Protein AF-A0A183B3G2-F1 (afdb_monomer)

Solvent-accessible surface area (backbone atoms only — not comparable to full-atom values): 5644 Å² total; per-residue (Å²): 139,84,46,70,48,78,48,64,36,99,83,11,52,29,32,40,42,36,78,88,52,92,61,79,37,76,37,72,93,42,56,74,41,48,58,76,46,73,51,74,45,87,82,58,81,55,85,46,37,48,48,68,28,40,38,34,31,80,84,28,41,32,31,41,34,34,46,41,63,64,92,82,53,96,85,60,81,66,34,68,75,50,80,40,83,75,51,76,51,85,81,78,132

pLDDT: mean 88.84, std 12.17, range [53.47, 97.81]

Organism: NCBI:txid27848

Secondary structure (DSSP, 8-state):
---EEEEE-TTS-EEEEETT-SS-EE-STTTT--EEEEE--TT---SSB--SEEEEETTSEEEEEEEB---S-TT----EEEEEEEEE-----

Radius of gyration: 13.31 Å; Cα contacts (8 Å, |Δi|>4): 179; chains: 1; bounding box: 32×36×29 Å

Mean predicted aligned error: 5.06 Å

Foldseek 3Di:
DQQKDWDFDPQQWIWIDGPPDPDIGTDPVSRNWGFDDKAFDPPDPDSFKSPWIWTATPQFWIKIWMAGRDPPDPPDPCRTPDIGTDDGDDDDD

Structure (mmCIF, N/CA/C/O backbone):
data_AF-A0A183B3G2-F1
#
_entry.id   AF-A0A183B3G2-F1
#
loop_
_atom_site.group_PDB
_atom_site.id
_atom_site.type_symbol
_atom_site.label_atom_id
_atom_site.label_alt_id
_atom_site.label_comp_id
_atom_site.label_asym_id
_atom_site.label_entity_id
_atom_site.label_seq_id
_atom_site.pdbx_PDB_ins_code
_atom_site.Cartn_x
_atom_site.Cartn_y
_atom_site.Cartn_z
_atom_site.occupancy
_atom_site.B_iso_or_equiv
_atom_site.auth_seq_id
_atom_site.auth_comp_id
_atom_site.auth_asym_id
_atom_site.auth_atom_id
_atom_site.pdbx_PDB_model_num
ATOM 1 N N . MET A 1 1 ? 10.195 -7.075 -7.688 1.00 57.53 1 MET A N 1
ATOM 2 C CA . MET A 1 1 ? 9.347 -7.429 -6.524 1.00 57.53 1 MET A CA 1
ATOM 3 C C . MET A 1 1 ? 9.929 -6.747 -5.292 1.00 57.53 1 MET A C 1
ATOM 5 O O . MET A 1 1 ? 11.136 -6.832 -5.113 1.00 57.53 1 MET A O 1
ATOM 9 N N . GLY A 1 2 ? 9.121 -6.045 -4.492 1.00 76.00 2 GLY A N 1
ATOM 10 C CA . GLY A 1 2 ? 9.585 -5.400 -3.249 1.00 76.00 2 GLY A CA 1
ATOM 11 C C . GLY A 1 2 ? 9.997 -3.926 -3.357 1.00 76.00 2 GLY A C 1
ATOM 12 O O . GLY A 1 2 ? 10.764 -3.453 -2.526 1.00 76.00 2 GLY A O 1
ATOM 13 N N . TRP A 1 3 ? 9.534 -3.192 -4.374 1.00 89.06 3 TRP A N 1
ATOM 14 C CA . TRP A 1 3 ? 9.784 -1.745 -4.450 1.00 89.06 3 TRP A CA 1
ATOM 15 C C . TRP A 1 3 ? 8.782 -0.924 -3.653 1.00 89.06 3 TRP A C 1
ATOM 17 O O . TRP A 1 3 ? 9.141 0.143 -3.177 1.00 89.06 3 TRP A O 1
ATOM 27 N N . HIS A 1 4 ? 7.562 -1.430 -3.495 1.00 94.44 4 HIS A N 1
ATOM 28 C CA . HIS A 1 4 ? 6.432 -0.717 -2.917 1.00 94.44 4 HIS A CA 1
ATOM 29 C C . HIS A 1 4 ? 6.090 -1.289 -1.546 1.00 94.44 4 HIS A C 1
ATOM 31 O O . HIS A 1 4 ? 6.053 -2.508 -1.375 1.00 94.44 4 HIS A O 1
ATOM 37 N N . THR A 1 5 ? 5.788 -0.402 -0.605 1.00 95.75 5 THR A N 1
ATOM 38 C CA . THR A 1 5 ? 5.390 -0.759 0.754 1.00 95.75 5 THR A CA 1
ATOM 39 C C . THR A 1 5 ? 4.184 0.074 1.157 1.00 95.75 5 THR A C 1
ATOM 41 O O . THR A 1 5 ? 4.206 1.302 1.058 1.00 95.75 5 THR A O 1
ATOM 44 N N . ILE A 1 6 ? 3.145 -0.604 1.644 1.00 96.62 6 ILE A N 1
ATOM 45 C CA . ILE A 1 6 ? 1.993 0.011 2.304 1.00 96.62 6 ILE A CA 1
ATOM 46 C C . ILE A 1 6 ? 2.103 -0.285 3.797 1.00 96.62 6 ILE A C 1
ATOM 48 O O . ILE A 1 6 ? 2.416 -1.408 4.190 1.00 96.62 6 ILE A O 1
ATOM 52 N N . ILE A 1 7 ? 1.867 0.731 4.620 1.00 97.31 7 ILE A N 1
ATOM 53 C CA . ILE A 1 7 ? 1.869 0.636 6.078 1.00 97.31 7 ILE A CA 1
ATOM 54 C C . ILE A 1 7 ? 0.472 1.012 6.549 1.00 97.31 7 ILE A C 1
ATOM 56 O O . ILE A 1 7 ? 0.016 2.120 6.276 1.00 97.31 7 ILE A O 1
ATOM 60 N N . SER A 1 8 ? -0.178 0.096 7.257 1.00 97.62 8 SER A N 1
ATOM 61 C CA . SER A 1 8 ? -1.501 0.279 7.852 1.00 97.62 8 SER A CA 1
ATOM 62 C C . SER A 1 8 ? -1.374 0.220 9.369 1.00 97.62 8 SER A C 1
ATOM 64 O O . SER A 1 8 ? -0.729 -0.683 9.907 1.00 97.62 8 SER A O 1
ATOM 66 N N . MET A 1 9 ? -1.914 1.220 10.065 1.00 96.94 9 MET A N 1
ATOM 67 C CA . MET A 1 9 ? -1.891 1.309 11.526 1.00 96.94 9 MET A CA 1
ATOM 68 C C . MET A 1 9 ? -3.280 1.029 12.096 1.00 96.94 9 MET A C 1
ATOM 70 O O . MET A 1 9 ? -4.282 1.438 11.520 1.00 96.94 9 MET A O 1
ATOM 74 N N . GLN A 1 10 ? -3.345 0.450 13.299 1.00 96.25 10 GLN A N 1
ATOM 75 C CA . GLN A 1 10 ? -4.611 0.254 14.028 1.00 96.25 10 GLN A CA 1
ATOM 76 C C . GLN A 1 10 ? -5.374 1.562 14.308 1.00 96.25 10 GLN A C 1
ATOM 78 O O . GLN A 1 10 ? -6.570 1.532 14.567 1.00 96.25 10 GLN A O 1
ATOM 83 N N . SER A 1 11 ? -4.701 2.714 14.233 1.00 95.75 11 SER A N 1
ATOM 84 C CA . SER A 1 11 ? -5.327 4.035 14.328 1.00 95.75 11 SER A CA 1
ATOM 85 C C . SER A 1 11 ? -6.106 4.455 13.073 1.00 95.75 11 SER A C 1
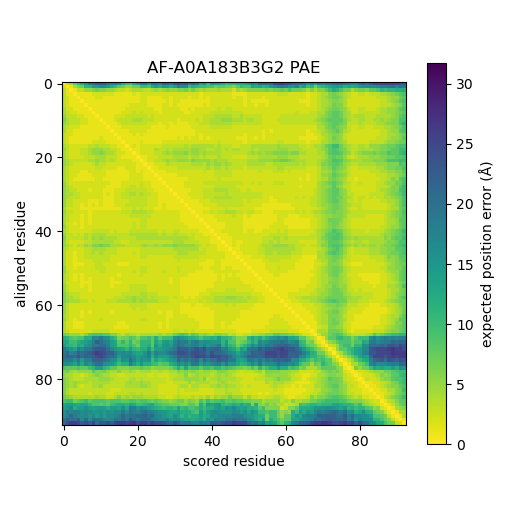ATOM 87 O O . SER A 1 11 ? -6.675 5.542 13.072 1.00 95.75 11 SER A O 1
ATOM 89 N N . GLY A 1 12 ? -6.094 3.663 11.993 1.00 94.19 12 GLY A N 1
ATOM 90 C CA . GLY A 1 12 ? -6.671 4.038 10.696 1.00 94.19 12 GLY A CA 1
ATOM 91 C C . GLY A 1 12 ? -5.785 4.978 9.868 1.00 94.19 12 GLY A C 1
ATOM 92 O O . GLY A 1 12 ? -6.205 5.475 8.822 1.00 94.19 12 GLY A O 1
ATOM 93 N N . LEU A 1 13 ? -4.553 5.242 10.323 1.00 97.25 13 LEU A N 1
ATOM 94 C CA . LEU A 1 13 ? -3.549 5.959 9.538 1.00 97.25 13 LEU A CA 1
ATOM 95 C C . LEU A 1 13 ? -2.845 4.995 8.585 1.00 97.25 13 LEU A C 1
ATOM 97 O O . LEU A 1 13 ? -2.291 3.980 9.007 1.00 97.25 13 LEU A O 1
ATOM 101 N N . ASN A 1 14 ? -2.826 5.363 7.307 1.00 97.56 14 ASN A N 1
ATOM 102 C CA . ASN A 1 14 ? -2.235 4.568 6.243 1.00 97.56 14 ASN A CA 1
ATOM 103 C C . ASN A 1 14 ? -1.168 5.363 5.503 1.00 97.56 14 ASN A C 1
ATOM 105 O O . ASN A 1 14 ? -1.291 6.575 5.299 1.00 97.56 14 ASN A O 1
ATOM 109 N N . PHE A 1 15 ? -0.123 4.667 5.077 1.00 96.38 15 PHE A N 1
ATOM 110 C CA . PHE A 1 15 ? 1.013 5.272 4.411 1.00 96.38 15 PHE A CA 1
ATOM 111 C C . PHE A 1 15 ? 1.520 4.424 3.258 1.00 96.38 15 PHE A C 1
ATOM 113 O O . PHE A 1 15 ? 1.384 3.202 3.240 1.00 96.38 15 PHE A O 1
ATOM 120 N N . TYR A 1 16 ? 2.181 5.096 2.329 1.00 95.94 16 TYR A N 1
ATOM 121 C CA . TYR A 1 16 ? 2.865 4.501 1.202 1.00 95.94 16 TYR A CA 1
ATOM 122 C C . TYR A 1 16 ? 4.302 5.001 1.127 1.00 95.94 16 TYR A C 1
ATOM 124 O O . TYR A 1 16 ? 4.606 6.172 1.380 1.00 95.94 16 TYR A O 1
ATOM 132 N N . THR A 1 17 ? 5.193 4.093 0.761 1.00 94.38 17 THR A N 1
ATOM 133 C CA . THR A 1 17 ? 6.553 4.420 0.364 1.00 94.38 17 THR A CA 1
ATOM 134 C C . THR A 1 17 ? 7.012 3.473 -0.734 1.00 94.38 17 THR A C 1
ATOM 136 O O . THR A 1 17 ? 6.499 2.363 -0.893 1.00 94.38 17 THR A O 1
ATOM 139 N N . ASN A 1 18 ? 8.014 3.914 -1.477 1.00 92.81 18 ASN A N 1
ATOM 140 C CA . ASN A 1 18 ? 8.737 3.106 -2.436 1.00 92.81 18 ASN A CA 1
ATOM 141 C C . ASN A 1 18 ? 10.240 3.212 -2.149 1.00 92.81 18 ASN A C 1
ATOM 143 O O . ASN A 1 18 ? 10.686 4.167 -1.515 1.00 92.81 18 ASN A O 1
ATOM 147 N N . ARG A 1 19 ? 11.032 2.257 -2.640 1.00 89.25 19 ARG A N 1
ATOM 148 C CA . ARG A 1 19 ? 12.502 2.264 -2.569 1.00 89.25 19 ARG A CA 1
ATOM 149 C C . ARG A 1 19 ? 13.141 3.606 -2.962 1.00 89.25 19 ARG A C 1
ATOM 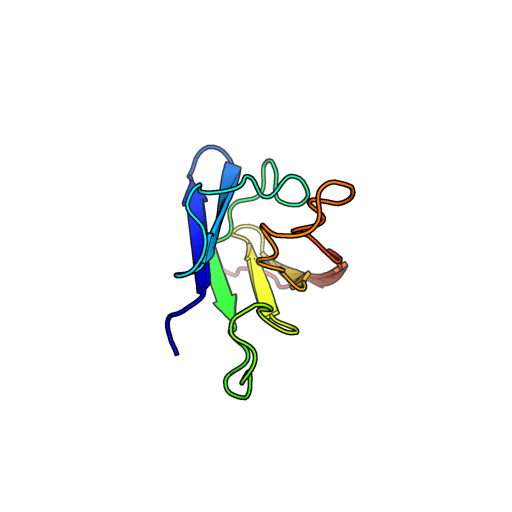151 O O . ARG A 1 19 ? 14.165 3.959 -2.387 1.00 89.25 19 ARG A O 1
ATOM 158 N N . GLY A 1 20 ? 12.579 4.325 -3.935 1.00 86.19 20 GLY A N 1
ATOM 159 C CA . GLY A 1 20 ? 13.098 5.618 -4.394 1.00 86.19 20 GLY A CA 1
ATOM 160 C C . GLY A 1 20 ? 12.693 6.824 -3.539 1.00 86.19 20 GLY A C 1
ATOM 161 O O . GLY A 1 20 ? 13.256 7.901 -3.716 1.00 86.19 20 GLY A O 1
ATOM 162 N N . MET A 1 21 ? 11.731 6.670 -2.625 1.00 89.06 21 MET A N 1
ATOM 163 C CA . MET A 1 21 ? 11.170 7.785 -1.861 1.00 89.06 21 MET A CA 1
ATOM 164 C C . MET A 1 21 ? 11.999 8.080 -0.608 1.00 89.06 21 MET A C 1
ATOM 166 O O . MET A 1 21 ? 12.345 7.182 0.158 1.00 89.06 21 MET A O 1
ATOM 170 N N . LYS A 1 22 ? 12.271 9.362 -0.348 1.00 87.88 22 LYS A N 1
ATOM 171 C CA . LYS A 1 22 ? 12.986 9.822 0.858 1.00 87.88 22 LYS A CA 1
ATOM 172 C C . LYS A 1 22 ? 12.077 9.952 2.070 1.00 87.88 22 LYS A C 1
ATOM 174 O O . LYS A 1 22 ? 12.554 9.993 3.203 1.00 87.88 22 LYS A O 1
ATOM 179 N N . LYS A 1 23 ? 10.774 10.104 1.837 1.00 88.56 23 LYS A N 1
ATOM 180 C CA . LYS A 1 23 ? 9.769 10.283 2.885 1.00 88.56 23 LYS A CA 1
ATOM 181 C C . LYS A 1 23 ? 8.594 9.361 2.632 1.00 88.56 23 LYS A C 1
ATOM 183 O O . LYS A 1 23 ? 8.060 9.327 1.528 1.00 88.56 23 LYS A O 1
ATOM 188 N N . VAL A 1 24 ? 8.155 8.702 3.697 1.00 91.88 24 VAL A N 1
ATOM 189 C CA . VAL A 1 24 ? 6.864 8.019 3.744 1.00 91.88 24 VAL A CA 1
ATOM 190 C C . VAL A 1 24 ? 5.755 9.052 3.538 1.00 91.88 24 VAL A C 1
ATOM 192 O O . VAL A 1 24 ? 5.840 10.178 4.040 1.00 91.88 24 VAL A O 1
ATOM 195 N N . LYS A 1 25 ? 4.724 8.691 2.778 1.00 92.69 25 LYS A N 1
ATOM 196 C CA . LYS A 1 25 ? 3.633 9.594 2.418 1.00 9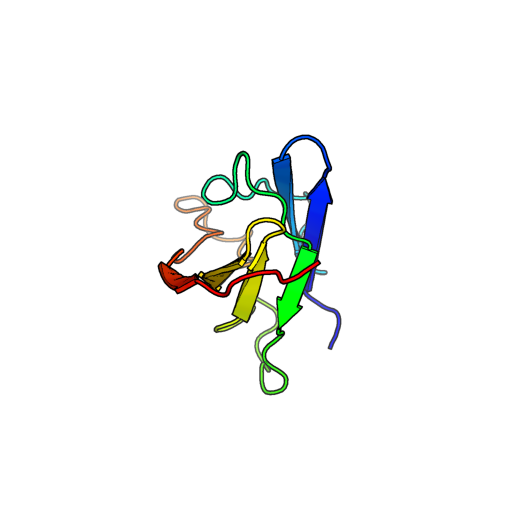2.69 25 LYS A CA 1
ATOM 197 C C . LYS A 1 25 ? 2.302 9.065 2.938 1.00 92.69 25 LYS A C 1
ATOM 199 O O . LYS A 1 25 ? 2.058 7.867 2.819 1.00 92.69 25 LYS A O 1
ATOM 204 N N . PRO A 1 26 ? 1.445 9.923 3.509 1.00 94.06 26 PRO A N 1
ATOM 205 C CA . PRO A 1 26 ? 0.126 9.501 3.955 1.00 94.06 26 PRO A CA 1
ATOM 206 C C . PRO A 1 26 ? -0.763 9.149 2.757 1.00 94.06 26 PRO A C 1
ATOM 208 O O . PRO A 1 26 ? -0.715 9.823 1.728 1.00 94.06 26 PRO A O 1
ATOM 211 N N . LEU A 1 27 ? -1.587 8.116 2.918 1.00 95.31 27 LEU A N 1
ATOM 212 C CA . LEU A 1 27 ? -2.668 7.762 2.002 1.00 95.31 27 LEU A CA 1
ATOM 213 C C . LEU A 1 27 ? -3.958 8.399 2.515 1.00 95.31 27 LEU A C 1
ATOM 215 O O . LEU A 1 27 ? -4.605 7.889 3.429 1.00 95.31 27 LEU A O 1
ATOM 219 N N . THR A 1 28 ? -4.298 9.564 1.973 1.00 93.56 28 THR A N 1
ATOM 220 C CA . THR A 1 28 ? -5.404 10.385 2.477 1.00 93.56 28 THR A CA 1
ATOM 221 C C . THR A 1 28 ? -6.774 9.822 2.119 1.00 93.56 28 THR A C 1
ATOM 223 O O . THR A 1 28 ? -7.705 9.965 2.910 1.00 93.56 28 THR A O 1
ATOM 226 N N . LYS A 1 29 ? -6.901 9.128 0.981 1.00 93.81 29 LYS A N 1
ATOM 227 C CA . LYS A 1 29 ? -8.142 8.443 0.579 1.00 93.81 29 LYS A CA 1
ATOM 228 C C . LYS A 1 29 ? -8.387 7.171 1.388 1.00 93.81 29 LYS A C 1
ATOM 230 O O . LYS A 1 29 ? -9.510 6.685 1.411 1.00 93.81 29 LYS A O 1
ATOM 235 N N . ALA A 1 30 ? -7.354 6.675 2.070 1.00 93.88 30 ALA A N 1
ATOM 236 C CA . ALA A 1 30 ? -7.408 5.525 2.963 1.00 93.88 30 ALA A CA 1
ATOM 237 C C . ALA A 1 30 ? -7.551 5.906 4.446 1.00 93.88 30 ALA A C 1
ATOM 239 O O . ALA A 1 30 ? -7.327 5.070 5.320 1.00 93.88 30 ALA A O 1
ATOM 240 N N . LYS A 1 31 ? -7.832 7.173 4.767 1.00 94.06 31 LYS A N 1
ATOM 241 C CA . LYS A 1 31 ? -7.952 7.611 6.160 1.00 94.06 31 LYS A CA 1
ATOM 242 C C . LYS A 1 31 ? -9.099 6.868 6.859 1.00 94.06 31 LYS A C 1
ATOM 244 O O . LYS A 1 31 ? -10.163 6.689 6.277 1.00 94.06 31 LYS A O 1
ATOM 249 N N . ASP A 1 32 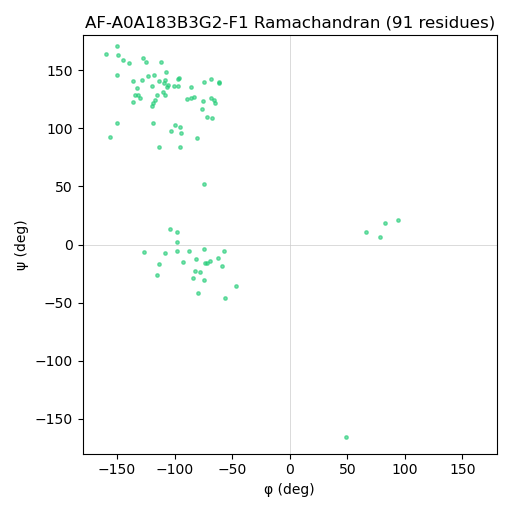? -8.864 6.463 8.106 1.00 95.50 32 ASP A N 1
ATOM 250 C CA . ASP A 1 32 ? -9.821 5.770 8.980 1.00 95.50 32 ASP A CA 1
ATOM 251 C C . ASP A 1 32 ? -10.198 4.353 8.490 1.00 95.50 32 ASP A C 1
ATOM 253 O O . ASP A 1 32 ? -11.087 3.706 9.041 1.00 95.50 32 ASP A O 1
ATOM 257 N N . MET A 1 33 ? -9.480 3.832 7.488 1.00 95.94 33 MET A N 1
ATOM 258 C CA . MET A 1 33 ? -9.592 2.452 7.016 1.00 95.94 33 MET A CA 1
ATOM 259 C C . MET A 1 33 ? -8.519 1.575 7.666 1.00 95.94 33 MET A C 1
ATOM 261 O O . MET A 1 33 ? -7.373 1.997 7.817 1.00 95.94 33 MET A O 1
ATOM 265 N N . LEU A 1 34 ? -8.854 0.324 7.983 1.00 97.12 34 LEU A N 1
ATOM 266 C CA . LEU A 1 34 ? -7.873 -0.682 8.392 1.00 97.12 34 LEU A CA 1
ATOM 267 C C . LEU A 1 34 ? -7.621 -1.634 7.229 1.00 97.12 34 LEU A C 1
ATOM 269 O O . LEU A 1 34 ? -8.399 -2.559 7.000 1.00 97.12 34 LEU A O 1
ATOM 273 N N . ILE A 1 35 ? -6.544 -1.381 6.485 1.00 97.38 35 ILE A N 1
ATOM 274 C CA . ILE A 1 35 ? -6.082 -2.272 5.417 1.00 97.38 35 ILE A CA 1
ATOM 275 C C . ILE A 1 35 ? -5.415 -3.480 6.076 1.00 97.38 35 ILE A C 1
ATOM 277 O O . ILE A 1 35 ? -4.472 -3.305 6.852 1.00 97.38 35 ILE A O 1
ATOM 281 N N . ASP A 1 36 ? -5.889 -4.682 5.767 1.00 96.06 36 ASP A N 1
ATOM 282 C CA . ASP A 1 36 ? -5.365 -5.942 6.314 1.00 96.06 36 ASP A CA 1
ATOM 283 C C . ASP A 1 36 ? -4.689 -6.822 5.254 1.00 96.06 36 ASP A C 1
ATOM 285 O O . ASP A 1 36 ? -3.905 -7.715 5.580 1.00 96.06 36 ASP A O 1
ATOM 289 N N . SER A 1 37 ? -4.952 -6.549 3.977 1.00 96.50 37 SER A N 1
ATOM 290 C CA . SER A 1 37 ? -4.514 -7.383 2.870 1.00 96.50 37 SER A CA 1
ATOM 291 C C . SER A 1 37 ? -4.288 -6.561 1.605 1.00 96.50 37 SER A C 1
ATOM 293 O O . SER A 1 37 ? -4.968 -5.572 1.328 1.00 96.50 37 SER A O 1
ATOM 295 N N . VAL A 1 38 ? -3.288 -6.975 0.823 1.00 97.19 38 VAL A N 1
ATOM 296 C CA . VAL A 1 38 ? -2.921 -6.334 -0.444 1.00 97.19 38 VAL A CA 1
ATOM 297 C C . VAL A 1 38 ? -2.666 -7.408 -1.493 1.00 97.19 38 VAL A C 1
ATOM 299 O O . VAL A 1 38 ? -1.787 -8.256 -1.319 1.00 97.19 38 VAL A O 1
ATOM 302 N N . ALA A 1 39 ? -3.395 -7.356 -2.605 1.00 96.81 39 ALA A N 1
ATOM 303 C CA . ALA A 1 39 ? -3.101 -8.151 -3.789 1.00 96.81 39 ALA A CA 1
ATOM 304 C C . ALA A 1 39 ? -2.259 -7.315 -4.760 1.00 96.81 39 ALA A C 1
ATOM 306 O O . ALA A 1 39 ? -2.764 -6.450 -5.477 1.00 96.81 39 ALA A O 1
ATOM 307 N N . TRP A 1 40 ? -0.953 -7.578 -4.762 1.00 96.12 40 TRP A N 1
ATOM 308 C CA . TRP A 1 40 ? -0.000 -6.916 -5.647 1.00 96.12 40 TRP A CA 1
ATOM 309 C C . TRP A 1 40 ? -0.103 -7.433 -7.085 1.00 96.12 40 TRP A C 1
ATOM 311 O O . TRP A 1 40 ? -0.180 -8.646 -7.311 1.00 96.12 40 TRP A O 1
ATOM 321 N N . ASN A 1 41 ? 0.002 -6.531 -8.064 1.00 94.81 41 ASN A N 1
ATOM 322 C CA . ASN A 1 41 ? 0.156 -6.908 -9.464 1.00 94.81 41 ASN A CA 1
ATOM 323 C C . ASN A 1 41 ? 1.524 -7.570 -9.691 1.00 94.81 41 ASN A C 1
ATOM 325 O O . ASN A 1 41 ? 2.573 -6.925 -9.656 1.00 94.81 41 ASN A O 1
ATOM 329 N N . LYS A 1 42 ? 1.509 -8.884 -9.938 1.00 92.31 42 LYS A N 1
ATOM 330 C CA . LYS A 1 42 ? 2.720 -9.697 -10.132 1.00 92.31 42 LYS A CA 1
ATOM 331 C C . LYS A 1 42 ? 3.431 -9.427 -11.461 1.00 92.31 42 LYS A C 1
ATOM 333 O O . LYS A 1 42 ? 4.585 -9.820 -11.609 1.00 92.31 42 LYS A O 1
ATOM 338 N N . TYR A 1 43 ? 2.753 -8.779 -12.403 1.00 93.44 43 TYR A N 1
ATOM 339 C CA . TYR A 1 43 ? 3.279 -8.423 -13.718 1.00 93.44 43 TYR A CA 1
ATOM 340 C C . TYR A 1 43 ? 3.765 -6.974 -13.782 1.00 93.44 43 TYR A C 1
ATOM 342 O O . TYR A 1 43 ? 4.217 -6.535 -14.836 1.00 93.44 43 TYR A O 1
ATOM 350 N N . ASN A 1 44 ? 3.706 -6.235 -12.669 1.00 92.56 44 ASN A N 1
ATOM 351 C CA . ASN A 1 44 ? 4.199 -4.870 -12.631 1.00 92.56 44 ASN A CA 1
ATOM 352 C C . ASN A 1 44 ? 5.722 -4.824 -12.862 1.00 92.56 44 ASN A C 1
ATOM 354 O O . ASN A 1 44 ? 6.510 -5.400 -12.104 1.00 92.56 44 ASN A O 1
ATOM 358 N N . THR A 1 45 ? 6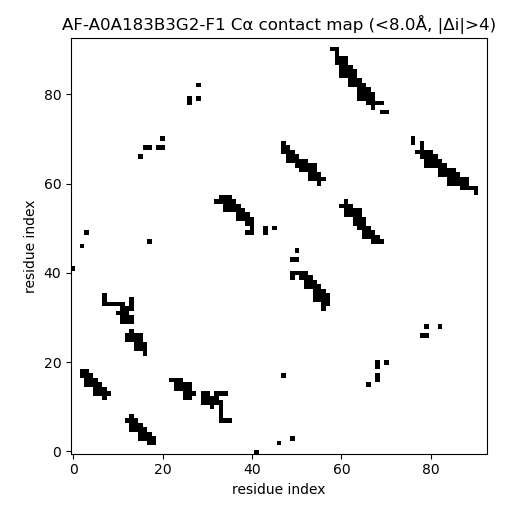.128 -4.099 -13.902 1.00 90.94 45 THR A N 1
ATOM 359 C CA . THR A 1 45 ? 7.529 -3.828 -14.257 1.00 90.94 45 THR A CA 1
ATOM 360 C C . THR A 1 45 ? 7.943 -2.380 -13.992 1.00 90.94 45 THR A C 1
ATOM 362 O O . THR A 1 45 ? 9.121 -2.055 -14.140 1.00 90.94 45 THR A O 1
ATOM 365 N N . ASP A 1 46 ? 7.003 -1.509 -13.623 1.00 91.06 46 ASP A N 1
ATOM 366 C CA . ASP A 1 46 ? 7.253 -0.105 -13.310 1.00 91.06 46 ASP A CA 1
ATOM 367 C C . ASP A 1 46 ? 7.660 0.039 -11.837 1.00 91.06 46 ASP A C 1
ATOM 369 O O . ASP A 1 46 ? 6.975 -0.422 -10.929 1.00 91.06 46 ASP A O 1
ATOM 373 N N . GLN A 1 47 ? 8.805 0.674 -11.592 1.00 90.56 47 GLN A N 1
ATOM 374 C CA . GLN A 1 47 ? 9.287 0.945 -10.234 1.00 90.56 47 GLN A CA 1
ATOM 375 C C . GLN A 1 47 ? 8.5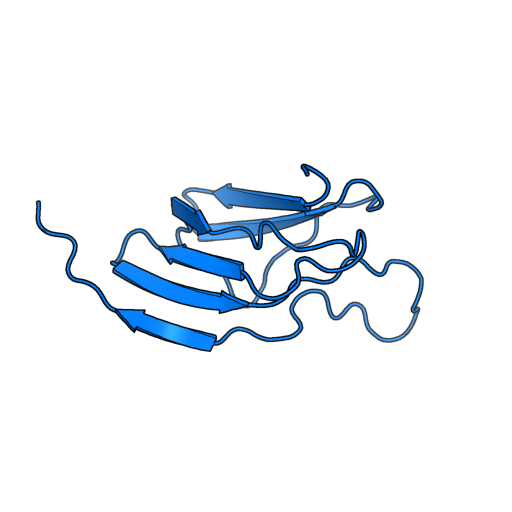73 2.134 -9.599 1.00 90.56 47 GLN A C 1
ATOM 377 O O . GLN A 1 47 ? 8.535 2.234 -8.374 1.00 90.56 47 GLN A O 1
ATOM 382 N N . ASN A 1 48 ? 8.030 3.031 -10.423 1.00 91.31 48 ASN A N 1
ATOM 383 C CA . ASN A 1 48 ? 7.442 4.293 -10.002 1.00 91.31 48 ASN A CA 1
ATOM 384 C C . ASN A 1 48 ? 5.920 4.233 -9.865 1.00 91.31 48 ASN A C 1
ATOM 386 O O . ASN A 1 48 ? 5.306 5.194 -9.410 1.00 91.31 48 ASN A O 1
ATOM 390 N N . SER A 1 49 ? 5.304 3.120 -10.245 1.00 93.06 49 SER A N 1
ATOM 391 C CA . SER A 1 49 ? 3.869 2.893 -10.141 1.00 93.06 49 SER A CA 1
ATOM 392 C C . SER A 1 49 ? 3.629 1.501 -9.600 1.00 93.06 49 SER A C 1
ATOM 394 O O . SER A 1 49 ? 4.315 0.563 -9.988 1.00 93.06 49 SER A O 1
ATOM 396 N N . THR A 1 50 ? 2.636 1.334 -8.734 1.00 94.88 50 THR A N 1
ATOM 397 C CA . THR A 1 50 ? 2.188 -0.006 -8.340 1.00 94.88 50 THR A CA 1
ATOM 398 C C . THR A 1 50 ? 1.481 -0.746 -9.475 1.00 94.88 50 THR A C 1
ATOM 400 O O . THR A 1 50 ? 1.269 -1.952 -9.345 1.00 94.88 50 THR A O 1
ATOM 403 N N . GLN A 1 51 ? 1.088 -0.031 -10.542 1.00 95.00 51 GLN A N 1
ATOM 404 C CA . GLN A 1 51 ? -0.039 -0.409 -11.399 1.00 95.00 51 GLN A CA 1
ATOM 405 C C . GLN A 1 51 ? -1.270 -0.734 -10.533 1.00 95.00 51 GLN A C 1
ATOM 407 O O . GLN A 1 51 ? -1.335 -0.337 -9.362 1.00 95.00 51 GLN A O 1
ATOM 412 N N . GLU A 1 52 ? -2.284 -1.372 -11.103 1.00 96.50 52 GLU A N 1
ATOM 413 C CA . GLU A 1 52 ? -3.514 -1.702 -10.396 1.00 96.50 52 GLU A CA 1
ATOM 414 C C . GLU A 1 52 ? -3.230 -2.715 -9.287 1.00 96.50 52 GLU A C 1
ATOM 416 O O . GLU A 1 52 ? -2.705 -3.801 -9.528 1.00 96.50 52 GLU A O 1
ATOM 421 N N . ILE A 1 53 ? -3.595 -2.375 -8.057 1.00 97.12 53 ILE A N 1
ATOM 422 C CA . ILE A 1 53 ? -3.555 -3.288 -6.913 1.00 97.12 53 ILE A CA 1
ATOM 423 C C . ILE A 1 53 ? -4.929 -3.351 -6.257 1.00 97.12 53 ILE A C 1
ATOM 425 O O . ILE A 1 53 ? -5.718 -2.409 -6.367 1.00 97.12 53 ILE A O 1
ATOM 429 N N . LEU A 1 54 ? -5.196 -4.445 -5.542 1.00 97.81 54 LEU A N 1
ATOM 430 C CA . LEU A 1 54 ? -6.380 -4.557 -4.692 1.00 97.81 54 LEU A CA 1
ATOM 431 C C . LEU A 1 54 ? -5.991 -4.440 -3.221 1.00 97.81 54 LEU A C 1
ATOM 433 O O . LEU A 1 54 ? -5.013 -5.044 -2.781 1.00 97.81 54 LEU A O 1
ATOM 437 N N . LEU A 1 55 ? -6.784 -3.693 -2.466 1.00 97.38 55 LEU A N 1
ATOM 438 C CA . LEU A 1 55 ? -6.664 -3.521 -1.026 1.00 97.38 55 LEU A CA 1
ATOM 439 C C . LEU A 1 55 ? -7.915 -4.079 -0.362 1.00 97.38 55 LEU A C 1
ATOM 441 O O . LEU A 1 55 ? -9.023 -3.662 -0.701 1.00 97.38 55 LEU A O 1
ATOM 445 N N . GLY A 1 56 ? -7.728 -5.011 0.567 1.00 97.12 56 GLY A N 1
ATOM 446 C CA . GLY A 1 56 ? -8.782 -5.502 1.445 1.00 97.12 56 GLY A CA 1
ATOM 447 C C . GLY A 1 56 ? -8.733 -4.790 2.790 1.00 97.12 56 GLY A C 1
ATOM 448 O O . GLY A 1 56 ? -7.658 -4.456 3.303 1.00 97.12 56 GLY A O 1
ATOM 449 N N . THR A 1 57 ? -9.913 -4.516 3.334 1.00 96.06 57 THR A N 1
ATO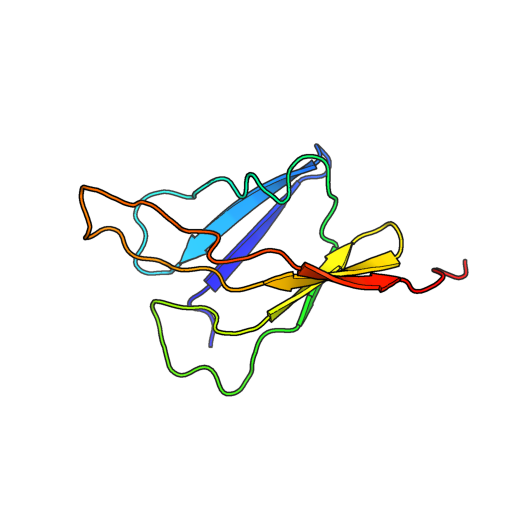M 450 C CA . THR A 1 57 ? -10.081 -3.930 4.661 1.00 96.06 57 THR A CA 1
ATOM 451 C C . THR A 1 57 ? -10.711 -4.911 5.639 1.00 96.06 57 THR A C 1
ATOM 453 O O . THR A 1 57 ? -11.483 -5.793 5.260 1.00 96.06 57 THR A O 1
ATOM 456 N N . ASN A 1 58 ? -10.484 -4.668 6.929 1.00 95.12 58 ASN A N 1
ATOM 457 C CA . ASN A 1 58 ? -10.995 -5.494 8.027 1.00 95.12 58 ASN A CA 1
ATOM 458 C C . ASN A 1 58 ? -12.533 -5.558 8.137 1.00 95.12 58 ASN A C 1
ATOM 460 O O . ASN A 1 58 ? -13.057 -6.336 8.928 1.00 95.12 58 ASN A O 1
ATOM 464 N N . ASN A 1 59 ? -13.261 -4.708 7.409 1.00 93.44 59 ASN A N 1
ATOM 465 C CA . ASN A 1 59 ? -14.723 -4.698 7.333 1.00 93.44 59 ASN A CA 1
ATOM 466 C C . ASN A 1 59 ? -15.255 -5.305 6.020 1.00 93.44 59 ASN A C 1
ATOM 468 O O . ASN A 1 59 ? -16.434 -5.149 5.708 1.00 93.44 59 ASN A O 1
ATOM 472 N N . GLY A 1 60 ? -14.401 -5.992 5.255 1.00 93.44 60 GLY A N 1
ATOM 473 C CA . GLY A 1 60 ? -14.797 -6.764 4.080 1.00 93.44 60 GLY A CA 1
ATOM 474 C C . GLY A 1 60 ? -14.958 -5.945 2.801 1.00 93.44 60 GLY A C 1
ATOM 475 O O . GLY A 1 60 ? -15.620 -6.398 1.870 1.00 93.44 60 GLY A O 1
ATOM 476 N N . VAL A 1 61 ? -14.393 -4.738 2.719 1.00 95.81 61 VAL A N 1
ATOM 477 C CA . VAL A 1 61 ? -14.461 -3.906 1.509 1.00 95.81 61 VAL A CA 1
ATOM 478 C C . VAL A 1 61 ? -13.188 -4.084 0.684 1.00 95.81 61 VAL A C 1
ATOM 480 O O . VAL A 1 61 ? -12.081 -4.098 1.218 1.00 95.81 61 VAL A O 1
ATOM 483 N N . ILE A 1 62 ? -13.342 -4.217 -0.636 1.00 96.94 62 ILE A N 1
ATOM 484 C CA . ILE A 1 62 ? -12.221 -4.296 -1.577 1.00 96.94 62 ILE A CA 1
ATOM 485 C C . ILE A 1 62 ? -12.153 -3.007 -2.385 1.00 96.94 62 ILE A C 1
ATOM 487 O O . ILE A 1 62 ? -13.132 -2.596 -3.020 1.00 96.94 62 ILE A O 1
ATOM 491 N N . TYR A 1 63 ? -10.966 -2.413 -2.408 1.00 97.31 63 TYR A N 1
ATOM 492 C CA . TYR A 1 63 ? -10.640 -1.251 -3.217 1.00 97.31 63 TYR A CA 1
ATOM 493 C C . TYR A 1 63 ? -9.623 -1.614 -4.284 1.00 97.31 63 TYR A C 1
ATOM 495 O O . TYR A 1 63 ? -8.673 -2.340 -4.022 1.00 97.31 63 TYR A O 1
ATOM 503 N N . GLU A 1 64 ? -9.795 -1.059 -5.471 1.00 97.75 64 GLU A N 1
ATOM 504 C CA . GLU A 1 64 ? -8.767 -1.009 -6.496 1.00 97.75 64 GLU A CA 1
ATOM 505 C C . GLU A 1 64 ? -8.128 0.383 -6.494 1.00 97.75 64 GLU A C 1
ATOM 507 O O . GLU A 1 64 ? -8.822 1.404 -6.395 1.00 97.75 64 GLU A O 1
ATOM 512 N N . THR A 1 65 ? -6.803 0.432 -6.583 1.00 96.81 65 THR A N 1
ATOM 513 C CA . THR A 1 65 ? -6.037 1.682 -6.558 1.00 96.81 65 THR A CA 1
ATOM 514 C C . THR A 1 65 ? -4.754 1.573 -7.377 1.00 96.81 65 THR A C 1
ATOM 516 O O . THR A 1 65 ? -4.282 0.474 -7.671 1.00 96.81 65 THR A O 1
ATOM 519 N N . VAL A 1 66 ? -4.182 2.730 -7.710 1.00 96.06 66 VAL A N 1
ATOM 520 C CA . VAL A 1 66 ? -2.837 2.880 -8.275 1.00 96.06 66 VAL A CA 1
ATOM 521 C C . VAL A 1 66 ? -2.098 3.939 -7.464 1.00 96.06 66 VAL A C 1
ATOM 523 O O . VAL A 1 66 ? -2.585 5.065 -7.305 1.00 96.06 66 VAL A O 1
ATOM 526 N N . LEU A 1 67 ? -0.915 3.575 -6.965 1.00 94.62 67 LEU A N 1
ATOM 527 C CA . LEU A 1 67 ? -0.035 4.456 -6.207 1.00 94.62 67 LEU A CA 1
ATOM 528 C C . LEU A 1 67 ? 1.214 4.795 -7.017 1.00 94.62 67 LEU A C 1
ATOM 530 O O . LEU A 1 67 ? 1.889 3.908 -7.542 1.00 94.62 67 LEU A O 1
ATOM 534 N N . LEU A 1 68 ? 1.541 6.083 -7.077 1.00 92.62 68 LEU A N 1
ATOM 535 C CA . LEU A 1 68 ? 2.697 6.607 -7.796 1.00 92.62 68 LEU A CA 1
ATOM 536 C C . LEU A 1 68 ? 3.780 7.072 -6.820 1.00 92.62 68 LEU A C 1
ATOM 538 O O . LEU A 1 68 ? 3.501 7.682 -5.787 1.00 92.62 68 LEU A O 1
ATOM 542 N N . SER A 1 69 ? 5.037 6.821 -7.167 1.00 86.19 69 SER A N 1
ATOM 543 C CA . SER A 1 69 ? 6.212 7.394 -6.517 1.00 86.19 69 SER A CA 1
ATOM 544 C C . SER A 1 69 ? 6.932 8.311 -7.502 1.00 86.19 69 SER A C 1
ATOM 546 O O . SER A 1 69 ? 7.872 7.899 -8.175 1.00 86.19 69 SER A O 1
ATOM 548 N N . ASP A 1 70 ? 6.473 9.559 -7.592 1.00 75.00 70 ASP A N 1
ATOM 549 C CA . ASP A 1 70 ? 7.151 10.619 -8.342 1.00 75.00 70 ASP A CA 1
ATOM 550 C C . ASP A 1 70 ? 7.529 11.753 -7.378 1.00 75.00 70 ASP A C 1
ATOM 552 O O . ASP A 1 70 ? 6.676 12.509 -6.916 1.00 75.00 70 ASP A O 1
ATOM 556 N N . GLU A 1 71 ? 8.817 11.842 -7.030 1.00 64.12 71 GLU A N 1
ATOM 557 C CA . GLU A 1 71 ? 9.366 12.962 -6.249 1.00 64.12 71 GLU A CA 1
ATOM 558 C C . GLU A 1 71 ? 9.808 14.144 -7.141 1.00 64.12 71 GLU A C 1
ATOM 560 O O . GLU A 1 71 ? 10.208 15.185 -6.619 1.00 64.12 71 GLU A O 1
ATOM 565 N N . GLY A 1 72 ? 9.767 14.007 -8.473 1.00 56.09 72 GLY A N 1
ATOM 566 C CA . GLY A 1 72 ? 10.389 14.933 -9.426 1.00 56.09 72 GLY A CA 1
ATOM 567 C C . GLY A 1 72 ? 9.488 16.057 -9.946 1.00 56.09 72 GLY A C 1
ATOM 568 O O . GLY A 1 72 ? 9.994 17.035 -10.500 1.00 56.09 72 GLY A O 1
ATOM 569 N N . ARG A 1 73 ? 8.163 15.972 -9.773 1.00 56.44 73 ARG A N 1
ATOM 570 C CA . ARG A 1 73 ? 7.220 16.989 -10.272 1.00 56.44 73 ARG A CA 1
ATOM 571 C C . ARG A 1 73 ? 6.791 17.957 -9.173 1.00 56.44 73 ARG A C 1
ATOM 573 O O . ARG A 1 73 ? 5.891 17.685 -8.386 1.00 56.44 73 ARG A O 1
ATOM 580 N N . PHE A 1 74 ? 7.384 19.150 -9.202 1.00 54.50 74 PHE A N 1
ATOM 581 C CA . PHE A 1 74 ? 7.145 20.272 -8.281 1.00 54.50 74 PHE A CA 1
ATOM 582 C C . PHE A 1 74 ? 5.689 20.778 -8.184 1.00 54.50 74 PHE A C 1
ATOM 584 O O . PHE A 1 74 ? 5.415 21.635 -7.350 1.00 54.50 74 PHE A O 1
ATOM 591 N N . ILE A 1 75 ? 4.751 20.274 -8.997 1.00 54.53 75 ILE A N 1
ATOM 592 C CA . ILE A 1 75 ? 3.397 20.846 -9.118 1.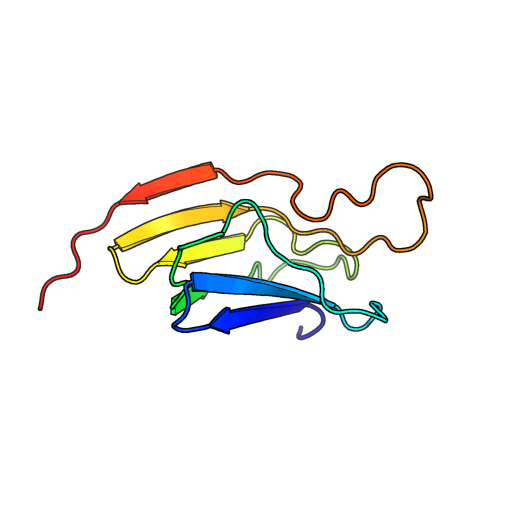00 54.53 75 ILE A CA 1
ATOM 593 C C . ILE A 1 75 ? 2.267 19.824 -8.893 1.00 54.53 75 ILE A C 1
ATOM 595 O O . ILE A 1 75 ? 1.107 20.210 -8.788 1.00 54.53 75 ILE A O 1
ATOM 599 N N . SER A 1 76 ? 2.566 18.527 -8.740 1.00 53.47 76 SER A N 1
ATOM 600 C CA . SER A 1 76 ? 1.535 17.538 -8.393 1.00 53.47 76 SER A CA 1
ATOM 601 C C . SER A 1 76 ? 2.133 16.306 -7.710 1.00 53.47 76 SER A C 1
ATOM 603 O O . SER A 1 76 ? 2.495 15.331 -8.364 1.00 53.47 76 SER A O 1
ATOM 605 N N . ASN A 1 77 ? 2.181 16.317 -6.377 1.00 61.28 77 ASN A N 1
ATOM 606 C CA . ASN A 1 77 ? 2.445 15.123 -5.562 1.00 61.28 77 ASN A CA 1
ATOM 607 C C . ASN A 1 77 ? 1.203 14.204 -5.535 1.00 61.28 77 ASN A C 1
ATOM 609 O O . ASN A 1 77 ? 0.691 13.881 -4.463 1.00 61.28 77 ASN A O 1
ATOM 613 N N . ILE A 1 78 ? 0.654 13.842 -6.698 1.00 76.06 78 ILE A N 1
ATOM 614 C CA . ILE A 1 78 ? -0.494 12.930 -6.770 1.00 76.06 78 ILE A CA 1
ATOM 615 C C . ILE A 1 78 ? 0.049 11.515 -6.621 1.00 76.06 78 ILE A C 1
ATOM 617 O O . ILE A 1 78 ? 0.463 10.879 -7.582 1.00 76.06 78 ILE A O 1
ATOM 621 N N . ILE A 1 79 ? 0.074 11.059 -5.375 1.00 87.88 79 ILE A N 1
ATOM 622 C CA . ILE A 1 79 ? 0.469 9.695 -5.016 1.00 87.88 79 ILE A CA 1
ATOM 623 C C . ILE A 1 79 ? -0.699 8.748 -5.257 1.00 87.88 79 ILE A C 1
ATOM 625 O O . ILE A 1 79 ? -0.514 7.662 -5.783 1.00 87.88 79 ILE A O 1
ATOM 629 N N . GLU A 1 80 ? -1.909 9.177 -4.901 1.00 89.06 80 GLU A N 1
ATOM 630 C CA . GLU A 1 80 ? -3.132 8.384 -5.001 1.00 89.06 80 GLU A CA 1
ATOM 631 C C . GLU A 1 80 ? -3.853 8.700 -6.315 1.00 89.06 80 GLU A C 1
ATOM 633 O O . GLU A 1 80 ? -4.774 9.531 -6.336 1.00 89.06 80 GLU A O 1
ATOM 638 N N . GLN A 1 81 ? -3.447 8.052 -7.412 1.00 88.25 81 GLN A N 1
ATOM 639 C CA . GLN A 1 81 ? -4.006 8.319 -8.743 1.00 88.25 81 GLN A CA 1
ATOM 640 C C . GLN A 1 81 ? -5.529 8.130 -8.752 1.00 88.25 81 GLN A C 1
ATOM 642 O O . GLN A 1 81 ? -6.263 9.011 -9.198 1.00 88.25 81 GLN A O 1
ATOM 647 N N . TYR A 1 82 ? -6.023 7.033 -8.174 1.00 91.75 82 TYR A N 1
ATOM 648 C CA . TYR A 1 82 ? -7.448 6.817 -7.923 1.00 91.75 82 TYR A CA 1
ATOM 649 C C . TYR A 1 82 ? -7.673 5.936 -6.692 1.00 91.75 82 TYR A C 1
ATOM 651 O O . TYR A 1 82 ? -6.726 5.420 -6.117 1.00 91.75 82 TYR A O 1
ATOM 659 N N . TRP A 1 83 ? -8.930 5.821 -6.259 1.00 93.25 83 TRP A N 1
ATOM 660 C CA . TRP A 1 83 ? -9.344 4.915 -5.188 1.00 93.25 83 TRP A CA 1
ATOM 661 C C . TRP A 1 83 ? -10.786 4.490 -5.449 1.00 93.25 83 TRP A C 1
ATOM 663 O O . TRP A 1 83 ? -11.704 5.299 -5.304 1.00 93.25 83 TRP A O 1
ATOM 673 N N . ARG A 1 84 ? -10.993 3.260 -5.918 1.00 95.56 84 ARG A N 1
ATOM 674 C CA . ARG A 1 84 ? -12.302 2.779 -6.370 1.00 95.56 84 ARG A CA 1
ATOM 675 C C . ARG A 1 84 ? -12.731 1.592 -5.529 1.00 95.56 84 ARG A C 1
ATOM 677 O O . ARG A 1 84 ? -12.066 0.567 -5.546 1.00 95.56 84 ARG A O 1
ATOM 684 N N . GLN A 1 85 ? -13.857 1.701 -4.834 1.00 95.31 85 GLN A N 1
ATOM 685 C CA . GLN A 1 85 ? -14.485 0.531 -4.223 1.00 95.31 85 GLN A CA 1
ATOM 686 C C . GLN A 1 85 ? -15.014 -0.387 -5.332 1.00 95.31 85 GLN A C 1
ATOM 688 O O . GLN A 1 85 ? -15.756 0.070 -6.200 1.00 95.31 85 GLN A O 1
ATOM 693 N N . VAL A 1 86 ? -14.620 -1.661 -5.317 1.00 94.81 86 VAL A N 1
ATOM 694 C CA . VAL A 1 86 ? -14.973 -2.631 -6.370 1.00 94.81 86 VAL A CA 1
ATOM 695 C C . VAL A 1 86 ? -15.859 -3.768 -5.876 1.00 94.81 86 VAL A C 1
ATOM 697 O O . VAL A 1 86 ? -16.604 -4.334 -6.669 1.00 94.81 86 VAL A O 1
ATOM 700 N N . SER A 1 87 ? -15.806 -4.114 -4.588 1.00 88.94 87 SER A N 1
ATOM 701 C CA . SER A 1 87 ? -16.632 -5.186 -4.026 1.00 88.94 87 SER A CA 1
ATOM 702 C C . SER A 1 87 ? -16.761 -5.070 -2.506 1.00 88.94 87 SER A C 1
ATOM 704 O O . SER A 1 87 ? -15.989 -4.361 -1.858 1.00 88.94 87 SER A O 1
ATOM 706 N N . VAL A 1 88 ? -17.735 -5.786 -1.948 1.00 86.62 88 VAL A N 1
ATOM 707 C CA . VAL A 1 88 ? -17.915 -6.012 -0.510 1.00 86.62 88 VAL A CA 1
ATOM 708 C C . VAL A 1 88 ? -18.141 -7.510 -0.308 1.00 86.62 88 VAL A C 1
ATOM 710 O O . VAL A 1 88 ? -18.994 -8.093 -0.976 1.00 86.62 88 VAL A O 1
ATOM 713 N N . TYR A 1 89 ? -17.393 -8.141 0.593 1.00 78.62 89 TYR A N 1
ATOM 714 C CA . TYR A 1 89 ? -17.57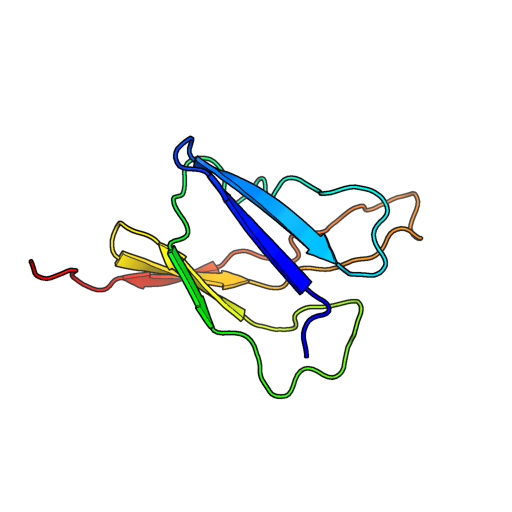6 -9.536 0.986 1.00 78.62 89 TYR A CA 1
ATOM 715 C C . TYR A 1 89 ? -17.930 -9.638 2.469 1.00 78.62 89 TYR A C 1
ATOM 717 O O . TYR A 1 89 ? -17.478 -8.856 3.301 1.00 78.62 89 TYR A O 1
ATOM 725 N N . THR A 1 90 ? -18.759 -10.620 2.814 1.00 74.06 90 THR A N 1
ATOM 726 C CA . THR A 1 90 ? -19.082 -10.912 4.211 1.00 74.06 90 THR A CA 1
ATOM 727 C C . THR A 1 90 ? -17.914 -11.652 4.848 1.00 74.06 90 THR A C 1
ATOM 729 O O . THR A 1 90 ? -17.612 -12.779 4.453 1.00 74.06 90 THR A O 1
ATOM 732 N N . ILE A 1 91 ? -17.287 -11.045 5.853 1.00 66.62 91 ILE A N 1
ATOM 733 C CA . ILE A 1 91 ? -16.393 -11.764 6.761 1.00 66.62 91 ILE A CA 1
ATOM 734 C C . ILE A 1 91 ? -17.297 -12.633 7.641 1.00 66.62 91 ILE A C 1
ATOM 736 O O . ILE A 1 91 ? -18.105 -12.110 8.404 1.00 66.62 91 ILE A O 1
ATOM 740 N N . ARG A 1 92 ? -17.250 -13.954 7.449 1.00 61.53 92 ARG A N 1
ATOM 741 C CA . ARG A 1 92 ? -17.922 -14.908 8.338 1.00 61.53 92 ARG A CA 1
ATOM 742 C C . ARG A 1 92 ? -16.938 -15.268 9.448 1.00 61.53 92 ARG A C 1
ATOM 744 O O . ARG A 1 92 ? -15.810 -15.638 9.128 1.00 61.53 92 ARG A O 1
ATOM 751 N N . GLU A 1 93 ? -17.368 -15.092 10.694 1.00 60.00 93 GLU A N 1
ATOM 752 C CA . GLU A 1 93 ? -16.647 -15.532 11.899 1.00 60.00 93 GLU A CA 1
ATOM 753 C C . GLU A 1 93 ? -16.602 -17.062 12.008 1.00 60.00 93 GLU A C 1
ATOM 755 O O . GLU A 1 93 ? -17.585 -17.718 11.580 1.00 60.00 93 GLU A O 1
#

Nearest PDB structures (foldseek):
  5zcs-assembly1_D  TM=5.669E-01  e=5.527E-02  Homo sapiens
  6zqc-assembly1_UU  TM=5.032E-01  e=7.982E-01  Saccharomyces cerevisiae S288C
  6fcv-assembly1_A  TM=6.368E-01  e=1.454E+00  Homo sapiens
  4a09-assembly1_A  TM=4.515E-01  e=5.161E-01  Homo sapiens

InterPro domains:
  IPR007810 Pep3/Vps18, beta-propeller domain [PF05131] (2-87)

Sequence (93 aa):
MGWHTIISMQSGLNFYTNRGMKKVKPLTKAKDMLIDSVAWNKYNTDQNSTQEILLGTNNGVIYETVLLSDEGRFISNIIEQYWRQVSVYTIRE